Protein AF-A0A4C1U0V9-F1 (afdb_monomer)

Mean predicted aligned error: 17.64 Å

pLDDT: mean 73.54, std 11.59, range [50.56, 94.12]

Foldseek 3Di:
DDPVVVVVVVVPPDDPPDPDDPPPPCPPPPDDDDDDCPPPPPDDPPPDDDDCVVVVNDDDPDDDDVVDDDDDDDDDPD

InterPro domains:
  IPR027521 U6 snRNA phosphodiesterase 1 [PF09749] (41-77)
  IPR027521 U6 snRNA phosphodiesterase 1 [PTHR13522] (5-76)

Organism: Eumeta variegata (NCBI:txid151549)

Structure (mmCIF, N/CA/C/O backbone):
data_AF-A0A4C1U0V9-F1
#
_entry.id   AF-A0A4C1U0V9-F1
#
loop_
_atom_site.group_PDB
_atom_site.id
_atom_site.type_symbol
_atom_site.label_atom_id
_atom_site.label_alt_id
_atom_site.label_comp_id
_atom_site.label_asym_id
_atom_site.label_entity_id
_atom_site.label_seq_id
_atom_site.pdbx_PDB_ins_code
_atom_site.Cartn_x
_atom_site.Cartn_y
_atom_site.Cartn_z
_atom_site.occupancy
_atom_site.B_iso_or_equiv
_atom_site.auth_seq_id
_atom_site.auth_comp_id
_atom_site.auth_asym_id
_atom_site.auth_atom_id
_atom_site.pdbx_PDB_model_num
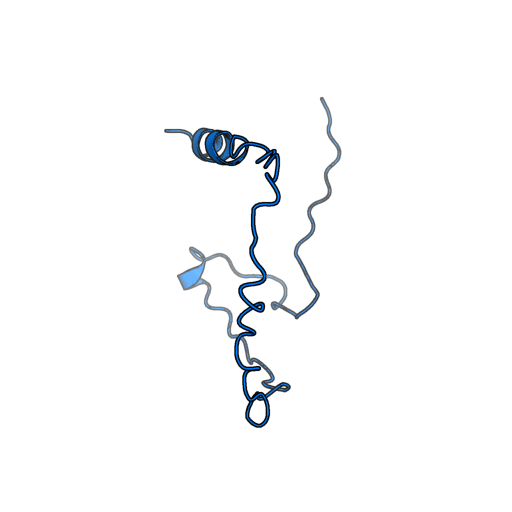ATOM 1 N N . MET A 1 1 ? -21.110 16.780 2.860 1.00 54.38 1 MET A N 1
ATOM 2 C CA . MET A 1 1 ? -20.926 15.680 1.891 1.00 54.38 1 MET A CA 1
ATOM 3 C C . MET A 1 1 ? -20.105 14.603 2.590 1.00 54.38 1 MET A C 1
ATOM 5 O O . MET A 1 1 ? -18.926 14.824 2.824 1.00 54.38 1 MET A O 1
ATOM 9 N N . SER A 1 2 ? -20.747 13.540 3.082 1.00 70.94 2 SER A N 1
ATOM 10 C CA . SER A 1 2 ? -20.087 12.498 3.888 1.00 70.94 2 SER A CA 1
ATOM 11 C C . SER A 1 2 ? -19.264 11.569 2.992 1.00 70.94 2 SER A C 1
ATOM 13 O O . SER A 1 2 ? -19.752 11.170 1.938 1.00 70.94 2 SER A O 1
ATOM 15 N N . ALA A 1 3 ? -18.052 11.198 3.416 1.00 71.06 3 ALA A N 1
ATOM 16 C CA . ALA A 1 3 ? -17.169 10.265 2.701 1.00 71.06 3 ALA A CA 1
ATOM 17 C C . ALA A 1 3 ? -17.826 8.899 2.422 1.00 71.06 3 ALA A C 1
ATOM 19 O O . ALA A 1 3 ? -17.480 8.224 1.459 1.00 71.06 3 ALA A O 1
ATOM 20 N N . LEU A 1 4 ? -18.824 8.529 3.229 1.00 71.62 4 LEU A N 1
ATOM 21 C CA . LEU A 1 4 ? -19.626 7.320 3.053 1.00 71.62 4 LEU A CA 1
ATOM 22 C C . LEU A 1 4 ? -20.484 7.337 1.778 1.00 71.62 4 LEU A C 1
ATOM 24 O O . LEU A 1 4 ? -20.754 6.280 1.223 1.00 71.62 4 LEU A O 1
ATOM 28 N N . ALA A 1 5 ? -20.874 8.515 1.277 1.00 73.94 5 ALA A N 1
ATOM 29 C CA . ALA A 1 5 ? -21.672 8.621 0.054 1.00 73.94 5 ALA A CA 1
ATOM 30 C C . ALA A 1 5 ? -20.879 8.202 -1.196 1.00 73.94 5 ALA A C 1
ATOM 32 O O . ALA A 1 5 ? -21.440 7.600 -2.103 1.00 73.94 5 ALA A O 1
ATOM 3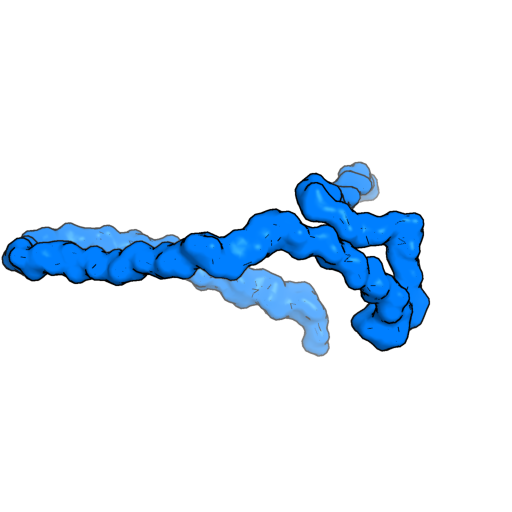3 N N . ALA A 1 6 ? -19.566 8.457 -1.213 1.00 70.06 6 ALA A N 1
ATOM 34 C CA . ALA A 1 6 ? -18.694 8.091 -2.328 1.00 70.06 6 ALA A CA 1
ATOM 35 C C . ALA A 1 6 ? -18.493 6.569 -2.464 1.00 70.06 6 ALA A C 1
ATOM 37 O O . ALA A 1 6 ? -18.124 6.095 -3.533 1.00 70.06 6 ALA A O 1
ATOM 38 N N . LEU A 1 7 ? -18.738 5.796 -1.398 1.00 71.38 7 LEU A N 1
ATOM 39 C CA . LEU A 1 7 ? -18.621 4.334 -1.421 1.00 71.38 7 LEU A CA 1
ATOM 40 C C . LEU A 1 7 ? -19.851 3.647 -2.035 1.00 71.38 7 LEU A C 1
ATOM 42 O O . LEU A 1 7 ? -19.708 2.579 -2.622 1.00 71.38 7 LEU A O 1
ATOM 46 N N . CYS A 1 8 ? -21.042 4.248 -1.938 1.00 67.31 8 CYS A N 1
ATOM 47 C CA . CYS A 1 8 ? -22.275 3.652 -2.469 1.00 67.31 8 CYS A CA 1
ATOM 48 C C . CYS A 1 8 ? -22.280 3.551 -4.000 1.00 67.31 8 CYS A C 1
ATOM 50 O O . CYS A 1 8 ? -22.816 2.594 -4.548 1.00 67.31 8 CYS A O 1
ATOM 52 N N . GLU A 1 9 ? -21.666 4.510 -4.690 1.00 68.94 9 GLU A N 1
ATOM 53 C CA . GLU A 1 9 ? -21.637 4.555 -6.156 1.00 68.94 9 GLU A CA 1
ATOM 54 C C . GLU A 1 9 ? -20.756 3.441 -6.751 1.00 68.94 9 GLU A C 1
ATOM 56 O O . GLU A 1 9 ? -21.037 2.925 -7.827 1.00 68.94 9 GLU A O 1
ATOM 61 N N . TYR A 1 10 ? -19.749 2.985 -5.997 1.00 71.69 10 TYR A N 1
ATOM 62 C CA . TYR A 1 10 ? -18.849 1.902 -6.403 1.00 71.69 10 TYR A CA 1
ATOM 63 C C . TYR A 1 10 ? -19.493 0.509 -6.325 1.00 71.69 10 TYR A C 1
ATOM 65 O O . TYR A 1 10 ? -19.069 -0.409 -7.018 1.00 71.69 10 TYR A O 1
ATOM 73 N N . SER A 1 11 ? -20.534 0.339 -5.503 1.00 63.62 11 SER A N 1
ATOM 74 C CA . SER A 1 11 ? -21.227 -0.949 -5.356 1.00 63.62 11 SER A CA 1
ATOM 75 C C . SER A 1 11 ? -22.282 -1.205 -6.439 1.00 63.62 11 SER A C 1
ATOM 77 O O . SER A 1 11 ? -22.930 -2.249 -6.403 1.00 63.62 11 SER A O 1
ATOM 79 N N . SER A 1 12 ? -22.484 -0.255 -7.358 1.00 61.94 12 SER A N 1
ATOM 80 C CA . SER A 1 12 ? -23.552 -0.287 -8.364 1.00 61.94 12 SER A CA 1
ATOM 81 C C . SER A 1 12 ? -23.045 -0.473 -9.800 1.00 61.94 12 SER A C 1
ATOM 83 O O . SER A 1 12 ? -23.822 -0.248 -10.729 1.00 61.94 12 SER A O 1
ATOM 85 N N . ASP A 1 13 ? -21.786 -0.879 -10.008 1.00 63.62 13 ASP A N 1
ATOM 86 C CA . ASP A 1 13 ? -21.324 -1.261 -11.347 1.00 63.62 13 ASP A CA 1
ATOM 87 C C . ASP A 1 13 ? -21.767 -2.700 -11.648 1.00 63.62 13 ASP A C 1
ATOM 89 O O . ASP A 1 13 ? -21.274 -3.684 -11.095 1.00 63.62 13 ASP A O 1
ATOM 93 N N . SER A 1 14 ? -22.829 -2.748 -12.441 1.00 61.34 14 SER A N 1
ATOM 94 C CA . SER A 1 14 ? -23.715 -3.858 -12.764 1.00 61.34 14 SER A CA 1
ATOM 95 C C . SER A 1 14 ? -23.019 -5.091 -13.336 1.00 61.34 14 SER A C 1
ATOM 97 O O . SER A 1 14 ? -22.124 -4.987 -14.170 1.00 61.34 14 SER A O 1
ATOM 99 N N . GLU A 1 15 ? -23.527 -6.265 -12.961 1.00 59.84 15 GLU A N 1
ATOM 100 C CA . GLU A 1 15 ? -23.234 -7.544 -13.605 1.00 59.84 15 GLU A CA 1
ATOM 101 C C . GLU A 1 15 ? -23.545 -7.483 -15.111 1.00 59.84 15 GLU A C 1
ATOM 103 O O . GLU A 1 15 ? -24.703 -7.500 -15.532 1.00 59.84 15 GLU A O 1
ATOM 108 N N . ASP A 1 16 ? -22.496 -7.417 -15.927 1.00 52.88 16 ASP A N 1
ATOM 109 C CA . ASP A 1 16 ? -22.576 -7.418 -17.385 1.00 52.88 16 ASP A CA 1
ATOM 110 C C . ASP A 1 16 ? -22.859 -8.840 -17.900 1.00 52.88 16 ASP A C 1
ATOM 112 O O . ASP A 1 16 ? -21.962 -9.621 -18.240 1.00 52.88 16 ASP A O 1
ATOM 116 N N . SER A 1 17 ? -24.141 -9.212 -17.891 1.00 59.91 17 SER A N 1
ATOM 117 C CA . SER A 1 17 ? -24.640 -10.441 -18.512 1.00 59.91 17 SER A CA 1
ATOM 118 C C . SER A 1 17 ? -24.633 -10.292 -20.035 1.00 59.91 17 SER A C 1
ATOM 120 O O . SER A 1 17 ? -25.668 -10.070 -20.659 1.00 59.91 17 SER A O 1
ATOM 122 N N . ASN A 1 18 ? -23.455 -10.418 -20.645 1.00 53.25 18 ASN A N 1
ATOM 123 C CA . ASN A 1 18 ? -23.332 -10.503 -22.096 1.00 53.25 18 ASN A CA 1
ATOM 124 C C . ASN A 1 18 ? -23.877 -11.854 -22.584 1.00 53.25 18 ASN A C 1
ATOM 126 O O . ASN A 1 18 ? -23.197 -12.881 -22.524 1.00 53.25 18 ASN A O 1
ATOM 130 N N . GLU A 1 19 ? -25.106 -11.862 -23.089 1.00 51.50 19 GLU A N 1
ATOM 131 C CA . GLU A 1 19 ? -25.596 -12.920 -23.968 1.00 51.50 19 GLU A CA 1
ATOM 132 C C . GLU A 1 19 ? -24.862 -12.791 -25.315 1.00 51.50 19 GLU A C 1
ATOM 134 O O . GLU A 1 19 ? -25.193 -11.958 -26.158 1.00 51.50 19 GLU A O 1
ATOM 139 N N . TYR A 1 20 ? -23.788 -13.564 -25.493 1.00 53.72 20 TYR A N 1
ATOM 140 C CA . TYR A 1 20 ? -22.970 -13.528 -26.705 1.00 53.72 20 TYR A CA 1
ATOM 141 C C . TYR A 1 20 ? -23.707 -14.204 -27.869 1.00 53.72 20 TYR A C 1
ATOM 143 O O . TYR A 1 20 ? -23.736 -15.431 -27.969 1.00 53.72 20 TYR A O 1
ATOM 151 N N . GLN A 1 21 ? -24.265 -13.407 -28.780 1.00 50.56 21 GLN A N 1
ATOM 152 C CA . GLN A 1 21 ? -24.612 -13.881 -30.120 1.00 50.56 21 GLN A CA 1
ATOM 153 C C . GLN A 1 21 ? -23.312 -14.164 -30.895 1.00 50.56 21 GLN A C 1
ATOM 155 O O . GLN A 1 21 ? -22.512 -13.267 -31.165 1.00 50.56 21 GLN A O 1
ATOM 160 N N . ASP A 1 22 ? -23.084 -15.446 -31.186 1.00 50.62 22 ASP A N 1
ATOM 161 C CA . ASP A 1 22 ? -21.932 -15.986 -31.916 1.00 50.62 22 ASP A CA 1
ATOM 162 C C . ASP A 1 22 ? -22.025 -15.668 -33.417 1.00 50.62 22 ASP A C 1
ATOM 164 O O . ASP A 1 22 ? -22.316 -16.534 -34.234 1.00 50.62 22 ASP A O 1
ATOM 168 N N . ASP A 1 23 ? -21.763 -14.414 -33.785 1.00 51.88 23 ASP A N 1
ATOM 169 C CA . ASP A 1 23 ? -21.601 -13.995 -35.187 1.00 51.88 23 ASP A CA 1
ATOM 170 C C . ASP A 1 23 ? -20.135 -13.676 -35.531 1.00 51.88 23 ASP A C 1
ATOM 172 O O . ASP A 1 23 ? -19.814 -12.953 -36.482 1.00 51.88 23 ASP A O 1
ATOM 176 N N . HIS A 1 24 ? -19.187 -14.252 -34.789 1.00 55.12 24 HIS A N 1
ATOM 177 C CA . HIS A 1 24 ? -17.774 -14.159 -35.131 1.00 55.12 24 HIS A CA 1
ATOM 178 C C . HIS A 1 24 ? -17.426 -15.116 -36.281 1.00 55.12 24 HIS A C 1
ATOM 180 O O . HIS A 1 24 ? -16.808 -16.169 -36.101 1.00 55.12 24 HIS A O 1
ATOM 186 N N . VAL A 1 25 ? -17.698 -14.673 -37.516 1.00 52.91 25 VAL A N 1
ATOM 187 C CA . VAL A 1 25 ? -16.829 -14.995 -38.661 1.00 52.91 25 VAL A CA 1
ATOM 188 C C . VAL A 1 25 ? -15.399 -14.827 -38.164 1.00 52.91 25 VAL A C 1
ATOM 190 O O . VAL A 1 25 ? -15.059 -13.750 -37.686 1.00 52.91 25 VAL A O 1
ATOM 193 N N . ARG A 1 26 ? -14.613 -15.910 -38.205 1.00 61.12 26 ARG A N 1
ATOM 194 C CA . ARG A 1 26 ? -13.283 -16.093 -37.595 1.00 61.12 26 ARG A CA 1
ATOM 195 C C . ARG A 1 26 ? -12.294 -14.960 -37.918 1.00 61.12 26 ARG A C 1
ATOM 197 O O . ARG A 1 26 ? -11.320 -15.162 -38.641 1.00 61.12 26 ARG A O 1
ATOM 204 N N . ALA A 1 27 ? -12.493 -13.781 -37.346 1.00 64.75 27 ALA A N 1
ATOM 205 C CA . ALA A 1 27 ? -11.508 -12.728 -37.260 1.00 64.75 27 ALA A CA 1
ATOM 206 C C . ALA A 1 27 ? -10.493 -13.239 -36.244 1.00 64.75 27 ALA A C 1
ATOM 208 O O . ALA A 1 27 ? -10.716 -13.202 -35.033 1.00 64.75 27 ALA A O 1
ATOM 209 N N . GLY A 1 28 ? -9.441 -13.878 -36.760 1.00 65.19 28 GLY A N 1
ATOM 210 C CA . GLY A 1 28 ? -8.408 -14.510 -35.954 1.00 65.19 28 GLY A CA 1
ATOM 211 C C . GLY A 1 28 ? -7.976 -13.563 -34.842 1.00 65.19 28 GLY A C 1
ATOM 212 O O . GLY A 1 28 ? -7.567 -12.439 -35.115 1.00 65.19 28 GLY A O 1
ATOM 213 N N . ARG A 1 29 ? -8.126 -14.015 -33.591 1.00 75.06 29 ARG A N 1
ATOM 214 C CA . ARG A 1 29 ? -7.805 -13.249 -32.381 1.00 75.06 29 ARG A CA 1
ATOM 215 C C . ARG A 1 29 ? -6.464 -12.536 -32.565 1.00 75.06 29 ARG A C 1
ATOM 217 O O . ARG A 1 29 ? -5.428 -13.202 -32.619 1.00 75.06 29 ARG A O 1
ATOM 224 N N . ILE A 1 30 ? -6.484 -11.206 -32.676 1.00 79.75 30 ILE A N 1
ATOM 225 C CA . ILE A 1 30 ? -5.265 -10.398 -32.748 1.00 79.75 30 ILE A CA 1
ATOM 226 C C . ILE A 1 30 ? -4.580 -10.539 -31.390 1.00 79.75 30 ILE A C 1
ATOM 228 O O . ILE A 1 30 ? -5.066 -10.041 -30.377 1.00 79.75 30 ILE A O 1
ATOM 232 N N . LYS A 1 31 ? -3.474 -11.285 -31.349 1.00 81.25 31 LYS A N 1
ATOM 233 C CA . LYS A 1 31 ? -2.680 -11.445 -30.131 1.00 81.25 31 LYS A CA 1
ATOM 234 C C . LYS A 1 31 ? -1.785 -10.224 -29.982 1.00 81.25 31 LYS A C 1
ATOM 236 O O . LYS A 1 31 ? -1.009 -9.917 -30.885 1.00 81.25 31 LYS A O 1
ATOM 241 N N . LEU A 1 32 ? -1.883 -9.552 -28.839 1.00 85.75 32 LEU A N 1
ATOM 242 C CA . LEU A 1 32 ? -0.962 -8.476 -28.498 1.00 85.75 32 LEU A CA 1
ATOM 243 C C . LEU A 1 32 ? 0.471 -9.029 -28.400 1.00 85.75 32 LEU A C 1
ATOM 245 O O . LEU A 1 32 ? 0.663 -10.157 -27.929 1.00 85.75 32 LEU A O 1
ATOM 249 N N . PRO A 1 33 ? 1.482 -8.266 -28.847 1.00 87.75 33 PRO A N 1
ATOM 250 C CA . PRO A 1 33 ? 2.870 -8.680 -28.722 1.00 87.75 33 PRO A CA 1
ATOM 251 C C . PRO A 1 33 ? 3.254 -8.803 -27.246 1.00 87.75 33 PRO A C 1
ATOM 253 O O . PRO A 1 33 ? 2.911 -7.957 -26.420 1.00 87.75 33 PRO A O 1
ATOM 256 N N . VAL A 1 34 ? 3.994 -9.863 -26.917 1.00 84.62 34 VAL A N 1
ATOM 257 C CA . VAL A 1 34 ? 4.498 -10.079 -25.558 1.00 84.62 34 VA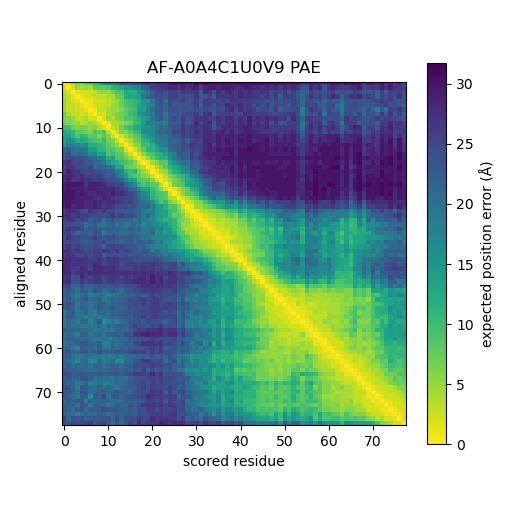L A CA 1
ATOM 258 C C . VAL A 1 34 ? 5.542 -8.999 -25.244 1.00 84.62 34 VAL A C 1
ATOM 260 O O . VAL A 1 34 ? 6.488 -8.836 -26.023 1.00 84.62 34 VAL A O 1
ATOM 263 N N . PRO A 1 35 ? 5.414 -8.259 -24.128 1.00 84.94 35 PRO A N 1
ATOM 264 C CA . PRO A 1 35 ? 6.398 -7.251 -23.757 1.00 84.94 35 PRO A CA 1
ATOM 265 C C . PRO A 1 35 ? 7.771 -7.892 -23.512 1.00 84.94 35 PRO A C 1
ATOM 267 O O . PRO A 1 35 ? 7.892 -8.962 -22.915 1.00 84.94 35 PRO A O 1
ATOM 270 N N . ASN A 1 36 ? 8.835 -7.231 -23.972 1.00 88.31 36 ASN A N 1
ATOM 271 C CA . ASN A 1 36 ? 10.200 -7.720 -23.802 1.00 88.31 36 ASN A CA 1
ATOM 272 C C . ASN A 1 36 ? 10.711 -7.416 -22.383 1.00 88.31 36 ASN A C 1
ATOM 274 O O . ASN A 1 36 ? 11.142 -6.303 -22.091 1.00 88.31 36 ASN A O 1
ATOM 278 N N . LEU A 1 37 ? 10.698 -8.428 -21.513 1.00 81.88 37 LEU A N 1
ATOM 279 C CA . LEU A 1 37 ? 11.090 -8.305 -20.104 1.00 81.88 37 LEU A CA 1
ATOM 280 C C . LEU A 1 37 ? 12.598 -8.478 -19.846 1.00 81.88 37 LEU A C 1
ATOM 282 O O . LEU A 1 37 ? 13.015 -8.465 -18.693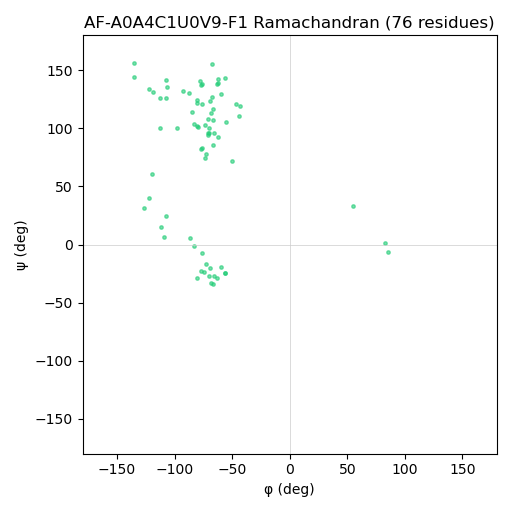 1.00 81.88 37 LEU A O 1
ATOM 286 N N . LYS A 1 38 ? 13.452 -8.601 -20.876 1.00 84.06 38 LYS A N 1
ATOM 287 C CA . LYS A 1 38 ? 14.908 -8.822 -20.696 1.00 84.06 38 LYS A CA 1
ATOM 288 C C . LYS A 1 38 ? 15.620 -7.713 -19.906 1.00 84.06 38 LYS A C 1
ATOM 290 O O . LYS A 1 38 ? 16.723 -7.931 -19.422 1.00 84.06 38 LYS A O 1
ATOM 295 N N . ARG A 1 39 ? 15.015 -6.524 -19.811 1.00 77.38 39 ARG A N 1
ATOM 296 C CA . ARG A 1 39 ? 15.519 -5.363 -19.054 1.00 77.38 39 ARG A CA 1
ATOM 297 C C . ARG A 1 39 ? 14.704 -5.061 -17.793 1.00 77.38 39 ARG A C 1
ATOM 299 O O . ARG A 1 39 ? 14.919 -4.027 -17.170 1.00 77.38 39 ARG A O 1
ATOM 306 N N . ALA A 1 40 ? 13.744 -5.913 -17.438 1.00 73.75 40 ALA A N 1
ATO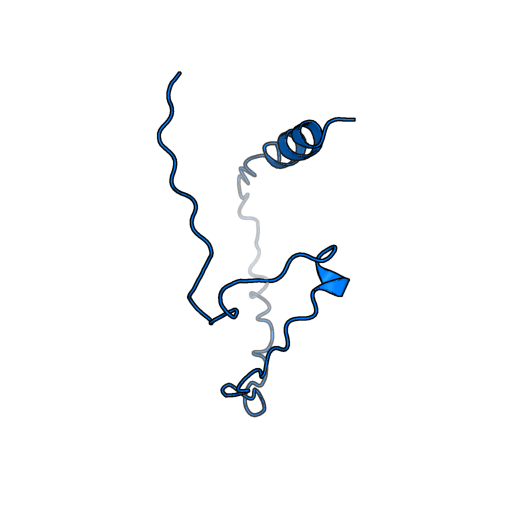M 307 C CA . ALA A 1 40 ? 12.993 -5.744 -16.205 1.00 73.75 40 ALA A CA 1
ATOM 308 C C . ALA A 1 40 ? 13.919 -6.073 -15.027 1.00 73.75 40 ALA A C 1
ATOM 310 O O . ALA A 1 40 ? 14.278 -7.229 -14.806 1.00 73.75 40 ALA A O 1
ATOM 311 N N . ASN A 1 41 ? 14.334 -5.050 -14.281 1.00 69.88 41 ASN A N 1
ATOM 312 C CA . ASN A 1 41 ? 15.094 -5.235 -13.051 1.00 69.88 41 ASN A CA 1
ATOM 313 C C . ASN A 1 41 ? 14.160 -5.804 -11.977 1.00 69.88 41 ASN A C 1
ATOM 315 O O . ASN A 1 41 ? 13.442 -5.065 -11.312 1.00 69.88 41 ASN A O 1
ATOM 319 N N . VAL A 1 42 ? 14.162 -7.129 -11.814 1.00 66.88 42 VAL A N 1
ATOM 320 C CA . VAL A 1 42 ? 13.316 -7.830 -10.826 1.00 66.88 42 VAL A CA 1
ATOM 321 C C . VAL A 1 42 ? 13.809 -7.615 -9.383 1.00 66.88 42 VAL A C 1
ATOM 323 O O . VAL A 1 42 ? 13.051 -7.804 -8.439 1.00 66.88 42 VAL A O 1
ATOM 326 N N . ASN A 1 43 ? 15.056 -7.164 -9.205 1.00 63.44 43 ASN A N 1
ATOM 327 C CA . ASN A 1 43 ? 15.691 -6.927 -7.906 1.00 63.44 43 ASN A CA 1
ATOM 328 C C . ASN A 1 43 ? 16.103 -5.460 -7.734 1.00 63.44 43 ASN A C 1
ATOM 330 O O . ASN A 1 43 ? 17.280 -5.148 -7.564 1.00 63.44 43 ASN A O 1
ATOM 334 N N . ILE A 1 44 ? 15.143 -4.540 -7.787 1.00 64.25 44 ILE A N 1
ATOM 335 C CA . ILE A 1 44 ? 15.359 -3.218 -7.200 1.00 64.25 44 ILE A CA 1
ATOM 336 C C . ILE A 1 44 ? 15.045 -3.395 -5.717 1.00 64.25 44 ILE A C 1
ATOM 338 O O . ILE A 1 44 ? 13.885 -3.537 -5.340 1.00 64.25 44 ILE A O 1
ATOM 342 N N . ALA A 1 45 ? 16.077 -3.458 -4.875 1.00 64.69 45 ALA A N 1
ATOM 343 C CA . ALA A 1 45 ? 15.887 -3.216 -3.454 1.00 64.69 45 ALA A CA 1
ATOM 344 C C . ALA A 1 45 ? 15.397 -1.768 -3.334 1.00 64.69 45 ALA A C 1
ATOM 346 O O . ALA A 1 45 ? 16.190 -0.828 -3.377 1.00 64.69 45 ALA A O 1
ATOM 347 N N . GLU A 1 46 ? 14.079 -1.577 -3.320 1.00 66.00 46 GLU A N 1
ATOM 348 C CA . GLU A 1 46 ? 13.475 -0.265 -3.148 1.00 66.00 46 GLU A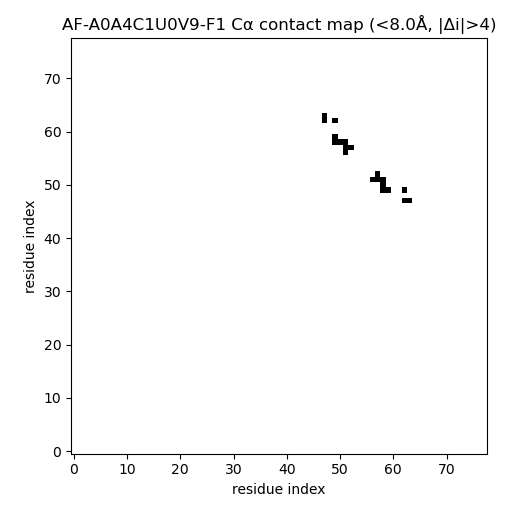 CA 1
ATOM 349 C C . GLU A 1 46 ? 13.810 0.213 -1.734 1.00 66.00 46 GLU A C 1
ATOM 351 O O . GLU A 1 46 ? 13.158 -0.154 -0.757 1.00 66.00 46 GLU A O 1
ATOM 356 N N . ASN A 1 47 ? 14.866 1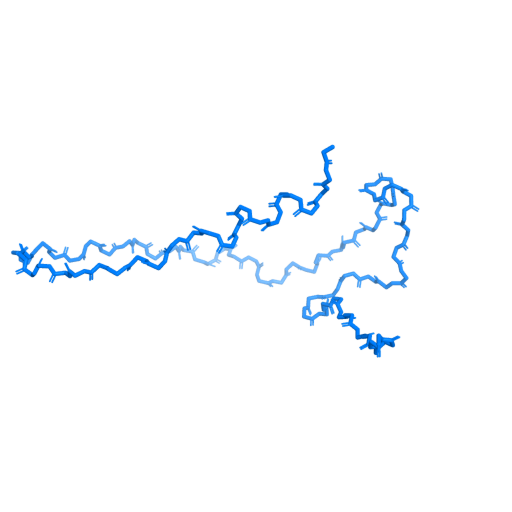.020 -1.617 1.00 67.69 47 ASN A N 1
ATOM 357 C CA . ASN A 1 47 ? 15.140 1.794 -0.414 1.00 67.69 47 ASN A CA 1
ATOM 358 C C . ASN A 1 47 ? 14.034 2.843 -0.281 1.00 67.69 47 ASN A C 1
ATOM 360 O O . ASN A 1 47 ? 14.139 3.961 -0.782 1.00 67.69 47 ASN A O 1
ATOM 364 N N . HIS A 1 48 ? 12.928 2.445 0.334 1.00 72.69 48 HIS A N 1
ATOM 365 C CA . HIS A 1 48 ? 11.774 3.301 0.515 1.00 72.69 48 HIS A CA 1
ATOM 366 C C . HIS A 1 48 ? 11.953 4.163 1.773 1.00 72.69 48 HIS A C 1
ATOM 368 O O . HIS A 1 48 ? 11.986 3.658 2.895 1.00 72.69 48 HIS A O 1
ATOM 374 N N . ILE A 1 49 ? 12.076 5.478 1.584 1.00 79.00 49 ILE A N 1
ATOM 375 C CA . ILE A 1 49 ? 12.214 6.461 2.667 1.00 79.00 49 ILE A CA 1
ATOM 376 C C . ILE A 1 49 ? 10.817 6.888 3.124 1.00 79.00 49 ILE A C 1
ATOM 378 O O . ILE A 1 49 ? 9.981 7.241 2.293 1.00 79.00 49 ILE A O 1
ATOM 382 N N . ASP A 1 50 ? 10.553 6.867 4.436 1.00 76.56 50 ASP A N 1
ATOM 383 C CA . ASP A 1 50 ? 9.311 7.438 4.972 1.00 76.56 50 ASP A CA 1
ATOM 384 C C . ASP A 1 50 ? 9.434 8.949 5.086 1.00 76.56 50 ASP A C 1
ATOM 386 O O . ASP A 1 50 ? 10.314 9.436 5.794 1.00 76.56 50 ASP A O 1
ATOM 390 N N . ASN A 1 51 ? 8.553 9.688 4.418 1.00 84.12 51 ASN A N 1
ATOM 391 C CA . ASN A 1 51 ? 8.447 11.127 4.608 1.00 84.12 51 ASN A CA 1
ATOM 392 C C . ASN A 1 51 ? 7.093 11.450 5.259 1.00 84.12 51 ASN A C 1
ATOM 394 O O . ASN A 1 51 ? 6.090 11.539 4.546 1.00 84.12 51 ASN A O 1
ATOM 398 N N . PRO A 1 52 ? 7.048 11.690 6.584 1.00 83.81 52 PRO A N 1
ATOM 399 C CA . PRO A 1 52 ? 5.810 12.010 7.295 1.00 83.81 52 PRO A CA 1
ATOM 400 C C . PRO A 1 52 ? 5.068 13.230 6.735 1.00 83.81 52 PRO A C 1
ATOM 402 O O . PRO A 1 52 ? 3.848 13.316 6.869 1.00 83.81 52 PRO A O 1
ATOM 405 N N . ALA A 1 53 ? 5.759 14.159 6.060 1.00 87.75 53 ALA A N 1
ATOM 406 C CA . ALA A 1 53 ? 5.117 15.307 5.417 1.00 87.75 53 ALA A CA 1
ATOM 407 C C . ALA A 1 53 ? 4.143 14.891 4.297 1.00 87.75 53 ALA A C 1
ATOM 409 O O . ALA A 1 53 ? 3.140 15.566 4.082 1.00 87.75 53 ALA A O 1
ATOM 410 N N . LEU A 1 54 ? 4.382 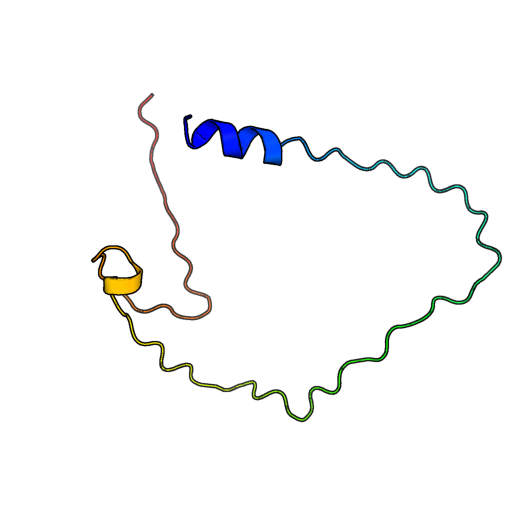13.751 3.634 1.00 84.69 54 LEU A N 1
ATOM 411 C CA . LEU A 1 54 ? 3.468 13.175 2.636 1.00 84.69 54 LEU A CA 1
ATOM 412 C C . LEU A 1 54 ? 2.250 12.482 3.271 1.00 84.69 54 LEU A C 1
ATOM 414 O O . LEU A 1 54 ? 1.330 12.065 2.570 1.00 84.69 54 LEU A O 1
ATOM 418 N N . HIS A 1 55 ? 2.240 12.343 4.597 1.00 81.19 55 HIS A N 1
ATOM 419 C CA . HIS A 1 55 ? 1.245 11.590 5.359 1.00 81.19 55 HIS A CA 1
ATOM 420 C C . HIS A 1 55 ? 0.620 12.431 6.476 1.00 81.19 55 HIS A C 1
ATOM 422 O O . HIS A 1 55 ? 0.262 11.901 7.527 1.00 81.19 55 HIS A O 1
ATOM 428 N N . SER A 1 56 ? 0.508 13.748 6.269 1.00 85.69 56 SER A N 1
ATOM 429 C CA . SER A 1 56 ? -0.080 14.681 7.246 1.00 85.69 56 SER A CA 1
ATOM 430 C C . SER A 1 56 ? 0.590 14.608 8.628 1.00 85.69 56 SER A C 1
ATOM 432 O O . SER A 1 56 ? -0.063 14.767 9.655 1.00 85.69 56 SER A O 1
ATOM 434 N N . GLY A 1 57 ? 1.894 14.325 8.656 1.00 87.00 57 GLY A N 1
ATOM 435 C CA . GLY A 1 57 ? 2.681 14.160 9.877 1.00 87.00 57 GLY A CA 1
ATOM 436 C C . GLY A 1 57 ? 2.594 12.772 10.517 1.00 87.00 57 GLY A C 1
ATOM 437 O O . GLY A 1 57 ? 3.212 12.554 11.556 1.00 87.00 57 GLY A O 1
ATOM 438 N N . ARG A 1 58 ? 1.861 11.817 9.931 1.00 82.94 58 ARG A N 1
ATOM 439 C CA . ARG A 1 58 ? 1.777 10.452 10.456 1.00 82.94 58 ARG A CA 1
ATOM 440 C C . ARG A 1 58 ? 3.052 9.677 10.134 1.00 82.94 58 ARG A C 1
ATOM 442 O O . ARG A 1 58 ? 3.379 9.462 8.971 1.00 82.94 58 ARG A O 1
ATOM 449 N N . THR A 1 59 ? 3.722 9.207 11.178 1.00 82.00 59 THR A N 1
ATOM 450 C CA . THR A 1 59 ? 4.897 8.335 11.082 1.00 82.00 59 THR A CA 1
ATOM 451 C C . THR A 1 59 ? 4.463 6.877 11.150 1.00 82.00 59 THR A C 1
ATOM 453 O O . THR A 1 59 ? 3.685 6.508 12.036 1.00 82.00 59 THR A O 1
ATOM 456 N N . ARG A 1 60 ? 4.958 6.026 10.245 1.00 78.62 60 ARG A N 1
ATOM 457 C CA . ARG A 1 60 ? 4.730 4.577 10.363 1.00 78.62 60 ARG A CA 1
ATOM 458 C C . ARG A 1 60 ? 5.658 3.967 11.409 1.00 78.62 60 ARG A C 1
ATOM 460 O O . ARG A 1 60 ? 6.834 4.308 11.480 1.00 78.62 60 ARG A O 1
ATOM 467 N N . SER A 1 61 ? 5.144 3.029 12.197 1.00 82.50 61 SER A N 1
ATOM 468 C CA . SER A 1 61 ? 5.952 2.278 13.166 1.00 82.50 61 SER A CA 1
ATOM 469 C C . SER A 1 61 ? 6.808 1.188 12.511 1.00 82.50 61 SER A C 1
ATOM 471 O O . SE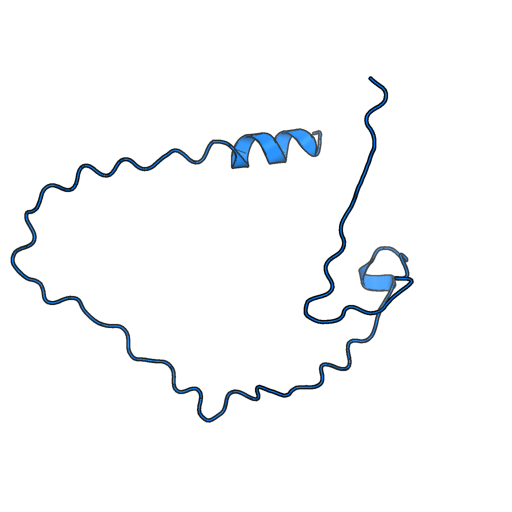R A 1 61 ? 7.828 0.799 13.073 1.00 82.50 61 SER A O 1
ATOM 473 N N . PHE A 1 62 ? 6.422 0.712 11.323 1.00 80.38 62 PHE A N 1
ATOM 474 C CA . PHE A 1 62 ? 7.143 -0.301 10.552 1.00 80.38 62 PHE A CA 1
ATOM 475 C C . PHE A 1 62 ? 7.229 0.083 9.064 1.00 80.38 62 PHE A C 1
ATOM 477 O O . PHE A 1 62 ? 6.281 0.659 8.524 1.00 80.38 62 PHE A O 1
ATOM 484 N N . PRO A 1 63 ? 8.346 -0.222 8.377 1.00 77.38 63 PRO A N 1
ATOM 485 C CA . PRO A 1 63 ? 8.501 0.066 6.954 1.00 77.38 63 PRO A CA 1
ATOM 486 C C . PRO A 1 63 ? 7.550 -0.781 6.096 1.00 77.38 63 PRO A C 1
ATOM 488 O O . PRO A 1 63 ? 7.139 -1.876 6.482 1.00 77.38 63 PRO A O 1
ATOM 491 N N . HIS A 1 64 ? 7.228 -0.290 4.896 1.00 74.69 64 HIS A N 1
ATOM 492 C CA . HIS A 1 64 ? 6.504 -1.090 3.910 1.00 74.69 64 HIS A CA 1
ATOM 493 C C . HIS A 1 64 ? 7.407 -2.218 3.393 1.00 74.69 64 HIS A C 1
ATOM 495 O O . HIS A 1 64 ? 8.490 -1.961 2.867 1.00 74.69 64 HIS A O 1
ATOM 501 N N . VAL A 1 65 ? 6.948 -3.461 3.526 1.00 80.12 65 VAL A N 1
ATOM 502 C CA . VAL A 1 65 ? 7.639 -4.659 3.036 1.00 80.12 65 VAL A CA 1
ATOM 503 C C . VAL A 1 65 ? 6.703 -5.375 2.074 1.00 80.12 65 VAL A C 1
ATOM 505 O O . VAL A 1 65 ? 5.519 -5.539 2.364 1.00 80.12 65 VAL A O 1
ATOM 508 N N . ARG A 1 66 ? 7.208 -5.804 0.912 1.00 79.00 66 ARG A N 1
ATOM 509 C CA . ARG A 1 66 ? 6.376 -6.503 -0.074 1.00 79.00 66 ARG A CA 1
ATOM 510 C C . ARG A 1 66 ? 5.790 -7.781 0.533 1.00 79.00 66 ARG A C 1
ATOM 512 O O . ARG A 1 66 ? 6.523 -8.591 1.087 1.00 79.00 66 ARG A O 1
ATOM 519 N N . GLY A 1 67 ? 4.476 -7.951 0.405 1.00 82.56 67 GLY A N 1
ATOM 520 C CA . GLY A 1 67 ? 3.734 -9.062 1.011 1.00 82.56 67 GLY A CA 1
ATOM 521 C C . GLY A 1 67 ? 3.309 -8.822 2.463 1.00 82.56 67 GLY A C 1
ATOM 522 O O . GLY A 1 67 ? 2.550 -9.621 2.998 1.00 82.56 67 GLY A O 1
ATOM 523 N N . ASN A 1 68 ? 3.741 -7.722 3.087 1.00 81.75 68 ASN A N 1
ATOM 524 C CA . ASN A 1 68 ? 3.245 -7.281 4.385 1.00 81.75 68 ASN A CA 1
ATOM 525 C C . ASN A 1 68 ? 2.178 -6.199 4.173 1.00 81.75 68 ASN A C 1
ATOM 527 O O . ASN A 1 68 ? 2.502 -5.043 3.893 1.00 81.75 68 ASN A O 1
ATOM 531 N N . TRP A 1 69 ? 0.905 -6.574 4.268 1.00 80.56 69 TRP A N 1
ATOM 532 C CA . TRP A 1 69 ? -0.225 -5.657 4.106 1.00 80.56 69 TRP A CA 1
ATOM 533 C C . TRP A 1 69 ? -0.885 -5.384 5.456 1.00 80.56 69 TRP A C 1
ATOM 535 O O . TRP A 1 69 ? -0.997 -6.278 6.290 1.00 80.56 69 TRP A O 1
ATOM 545 N N . ALA A 1 70 ? -1.319 -4.142 5.681 1.00 80.75 70 ALA A N 1
ATOM 546 C CA . ALA A 1 70 ? -1.993 -3.774 6.920 1.00 80.75 70 ALA A CA 1
ATOM 547 C C . ALA A 1 70 ? -3.354 -4.481 7.008 1.00 80.75 70 ALA A C 1
ATOM 549 O O . ALA A 1 70 ? -4.242 -4.232 6.194 1.00 80.75 70 ALA A O 1
ATOM 550 N N . THR A 1 71 ? -3.518 -5.345 8.006 1.00 84.25 71 THR A N 1
ATOM 551 C CA . THR A 1 71 ? -4.780 -6.031 8.307 1.00 84.25 71 THR A CA 1
ATOM 552 C C . THR A 1 71 ? -5.408 -5.439 9.560 1.00 84.25 71 THR A C 1
ATOM 554 O O . THR A 1 71 ? -4.719 -5.228 10.559 1.00 84.25 71 THR A O 1
ATOM 557 N N . HIS A 1 72 ? -6.717 -5.198 9.527 1.00 86.19 72 HIS A N 1
ATOM 558 C CA . HIS A 1 72 ? -7.479 -4.727 10.679 1.00 86.19 72 HIS A CA 1
ATOM 559 C C . HIS A 1 72 ? -8.444 -5.822 11.136 1.00 86.19 72 HIS A C 1
ATOM 561 O O . HIS A 1 72 ? -9.221 -6.333 10.334 1.00 86.19 72 HIS A O 1
ATOM 567 N N . VAL A 1 73 ? -8.377 -6.182 12.417 1.00 90.94 73 VAL A N 1
ATOM 568 C CA . VAL A 1 73 ? -9.296 -7.125 13.061 1.00 90.94 73 VAL A CA 1
ATOM 569 C C . VAL A 1 73 ? -10.008 -6.367 14.169 1.00 90.94 73 VAL A C 1
ATOM 571 O O . VAL A 1 73 ? -9.353 -5.694 14.966 1.00 90.94 73 VAL A O 1
ATOM 574 N N . TYR A 1 74 ? -11.330 -6.477 14.220 1.00 94.12 74 TYR A N 1
ATOM 575 C CA . TYR A 1 74 ? -12.145 -5.884 15.273 1.00 94.12 74 TYR A CA 1
ATOM 576 C C . TYR A 1 74 ? -13.195 -6.887 15.756 1.00 94.12 74 TYR A C 1
ATOM 578 O O . TYR A 1 74 ? -13.552 -7.819 15.035 1.00 94.12 74 TYR A O 1
ATOM 586 N N . ILE A 1 75 ? -13.656 -6.699 16.991 1.00 91.62 75 ILE A N 1
ATOM 587 C CA . ILE A 1 75 ? -14.821 -7.390 17.546 1.00 91.62 75 ILE A CA 1
ATOM 588 C C . ILE A 1 75 ? -15.932 -6.354 17.610 1.00 91.62 75 ILE A C 1
ATOM 590 O O . ILE A 1 75 ? -15.722 -5.270 18.155 1.00 91.62 75 ILE A O 1
ATOM 594 N N . ASP A 1 76 ? -17.075 -6.677 17.016 1.00 89.69 76 ASP A N 1
ATOM 595 C CA . ASP A 1 76 ? -18.258 -5.836 17.124 1.00 89.69 76 ASP A CA 1
ATOM 596 C C . ASP A 1 76 ? -18.920 -6.030 18.494 1.00 89.69 76 ASP A C 1
ATOM 598 O O . ASP A 1 76 ? -19.030 -7.153 18.991 1.00 89.69 76 ASP A O 1
ATOM 602 N N . CYS A 1 77 ? -19.340 -4.923 19.095 1.00 83.69 77 CYS A N 1
ATOM 603 C CA . CYS A 1 77 ? -19.998 -4.868 20.399 1.00 83.69 77 CYS A CA 1
ATOM 604 C C . CYS A 1 77 ? -21.373 -4.201 20.253 1.00 83.69 77 CYS A C 1
ATOM 606 O O . CYS A 1 77 ? -21.725 -3.339 21.064 1.00 83.69 77 CYS A O 1
ATOM 608 N N . SER A 1 78 ? -22.080 -4.517 19.166 1.00 77.06 78 SER A N 1
ATOM 609 C CA . SER A 1 78 ? -23.445 -4.061 18.907 1.00 77.06 78 SER A CA 1
ATOM 610 C C . SER A 1 78 ? -24.498 -4.958 19.555 1.00 77.06 78 SER A C 1
ATOM 612 O O . SER A 1 78 ? -24.225 -6.160 19.785 1.00 77.06 78 SER A O 1
#

Radius of gyration: 23.19 Å; Cα contacts (8 Å, |Δi|>4): 10; chains: 1; bounding box: 42×32×59 Å

Secondary structure (DSSP, 8-state):
--TTHHHHGGGG------------------PPPPP-GGG--S---------GGGGTTPPPSS---TT-----------

Sequence (78 aa):
MSALAALCEYSSDSEDSNEYQDDHVRAGRIKLPVPNLKRANVNIAENHIDNPALHSGRTRSFPHVRGNWATHVYIDCS

Solvent-accessible surface area (backbone atoms only — not comparable to full-atom values): 6004 Å² total; per-residue (Å²): 136,62,78,70,63,68,54,58,67,69,76,63,76,69,87,80,79,74,81,77,79,89,76,73,71,84,71,72,80,85,74,78,82,81,80,84,60,92,79,62,74,87,77,68,82,76,84,76,79,88,58,32,80,84,48,87,63,52,74,76,94,66,81,92,45,95,94,64,73,96,78,89,86,84,82,86,88,127